Protein AF-A0A3P2A2H8-F1 (afdb_monomer_lite)

Structure (mmCIF, N/CA/C/O backbone):
data_AF-A0A3P2A2H8-F1
#
_entry.id   AF-A0A3P2A2H8-F1
#
loop_
_atom_site.group_PDB
_atom_site.id
_atom_site.type_symbol
_atom_site.label_atom_id
_atom_site.label_alt_id
_atom_site.label_comp_id
_atom_site.label_asym_id
_atom_site.label_entity_id
_atom_site.label_seq_id
_atom_site.pdbx_PDB_ins_code
_atom_site.Cartn_x
_atom_site.Cartn_y
_atom_site.Cartn_z
_atom_site.occupancy
_atom_site.B_iso_or_equiv
_atom_site.auth_seq_id
_atom_site.auth_comp_id
_atom_site.auth_asym_id
_atom_site.auth_atom_id
_atom_site.pdbx_PDB_model_num
ATOM 1 N N . MET A 1 1 ? -8.898 -11.668 -5.090 1.00 84.50 1 MET A N 1
ATOM 2 C CA . MET A 1 1 ? -8.707 -12.360 -3.791 1.00 84.50 1 MET A CA 1
ATOM 3 C C . MET A 1 1 ? -9.774 -13.429 -3.592 1.00 84.50 1 MET A C 1
ATOM 5 O O . MET A 1 1 ? -10.865 -13.258 -4.123 1.00 84.50 1 MET A O 1
ATOM 9 N N . PRO A 1 2 ? -9.506 -14.503 -2.836 1.00 87.81 2 PRO A N 1
ATOM 10 C CA . PRO A 1 2 ? -10.490 -15.528 -2.501 1.00 87.81 2 PRO A CA 1
ATOM 11 C C . PRO A 1 2 ? -11.639 -14.976 -1.636 1.00 87.81 2 PRO A C 1
ATOM 13 O O . PRO A 1 2 ? -11.406 -14.053 -0.851 1.00 87.81 2 PRO A O 1
ATOM 16 N N . PRO A 1 3 ? -12.854 -15.551 -1.704 1.00 88.62 3 PRO A N 1
ATOM 17 C CA . PRO A 1 3 ? -14.018 -15.058 -0.956 1.00 88.62 3 PRO A CA 1
ATOM 18 C C . PRO A 1 3 ? -13.819 -14.965 0.564 1.00 88.62 3 PRO A C 1
ATOM 20 O O . PRO A 1 3 ? -14.286 -14.016 1.182 1.00 88.62 3 PRO A O 1
ATOM 23 N N . HIS A 1 4 ? -13.084 -15.909 1.164 1.00 88.00 4 HIS A N 1
ATOM 24 C CA . HIS A 1 4 ? -12.826 -15.927 2.610 1.00 88.00 4 HIS A CA 1
ATOM 25 C C . HIS A 1 4 ? -11.912 -14.786 3.086 1.00 88.00 4 HIS A C 1
ATOM 27 O O . HIS A 1 4 ? -11.970 -14.406 4.252 1.00 88.00 4 HIS A O 1
ATOM 33 N N . ILE A 1 5 ? -11.064 -14.244 2.201 1.00 91.81 5 ILE A N 1
ATOM 34 C CA . ILE A 1 5 ? -10.290 -13.029 2.481 1.00 91.81 5 ILE A CA 1
ATOM 35 C C . ILE A 1 5 ? -11.191 -11.814 2.296 1.00 91.81 5 ILE A C 1
ATOM 37 O O . ILE A 1 5 ? -11.255 -10.977 3.184 1.00 91.81 5 ILE A O 1
ATOM 41 N N . GLN A 1 6 ? -11.940 -11.751 1.187 1.00 90.19 6 GLN A N 1
ATOM 42 C CA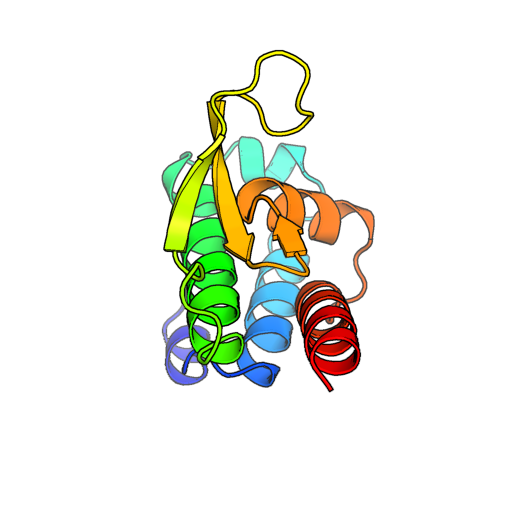 . GLN A 1 6 ? -12.830 -10.624 0.880 1.00 90.19 6 GLN A CA 1
ATOM 43 C C . GLN A 1 6 ? -13.832 -10.325 2.004 1.00 90.19 6 GLN A C 1
ATOM 45 O O . GLN A 1 6 ? -14.084 -9.161 2.294 1.00 90.19 6 GLN A O 1
ATOM 50 N N . SER A 1 7 ? -14.366 -11.351 2.674 1.00 91.38 7 SER A N 1
ATOM 51 C CA . SER A 1 7 ? -15.302 -11.174 3.794 1.00 91.38 7 SER A CA 1
ATOM 52 C C . SER A 1 7 ? -14.695 -10.498 5.031 1.00 91.38 7 SER A C 1
ATOM 54 O O . SER A 1 7 ? -15.435 -10.134 5.938 1.00 91.38 7 SER A O 1
ATOM 56 N N . GLN A 1 8 ? -13.369 -10.359 5.089 1.00 92.19 8 GLN A N 1
ATOM 57 C CA . GLN A 1 8 ? -12.633 -9.704 6.176 1.00 92.19 8 GLN A CA 1
ATOM 58 C C . GLN A 1 8 ? -12.192 -8.277 5.801 1.00 92.19 8 GLN A C 1
ATOM 60 O O . GLN A 1 8 ? -11.525 -7.611 6.588 1.00 92.19 8 GLN A O 1
ATOM 65 N N . LEU A 1 9 ? -12.523 -7.813 4.590 1.00 94.94 9 LEU A N 1
ATOM 66 C CA . LEU A 1 9 ? -12.059 -6.538 4.052 1.00 94.94 9 LEU A CA 1
ATOM 67 C C . LEU A 1 9 ? -13.115 -5.450 4.216 1.00 94.94 9 LEU A C 1
ATOM 69 O O . LEU A 1 9 ? -14.097 -5.392 3.478 1.00 94.94 9 LEU A O 1
ATOM 73 N N . ASP A 1 10 ? -12.887 -4.564 5.177 1.00 96.38 10 ASP A N 1
ATOM 74 C CA . ASP A 1 10 ? -13.789 -3.469 5.538 1.00 96.38 10 ASP A CA 1
ATOM 75 C C . ASP A 1 10 ? -13.118 -2.085 5.474 1.00 96.38 10 ASP A C 1
ATOM 77 O O . ASP A 1 10 ? -13.694 -1.088 5.915 1.00 96.38 10 ASP A O 1
ATOM 81 N N . PHE A 1 11 ? -11.914 -2.005 4.894 1.00 96.31 11 PHE A N 1
ATOM 82 C CA . PHE A 1 11 ? -11.054 -0.816 4.896 1.00 96.31 11 PHE A CA 1
ATOM 83 C C . PHE A 1 11 ? -10.675 -0.321 6.305 1.00 96.31 11 PHE A C 1
ATOM 85 O O . PHE A 1 11 ? -10.370 0.861 6.488 1.00 96.31 11 PHE A O 1
ATOM 92 N N . SER A 1 12 ? -10.696 -1.193 7.315 1.00 96.56 12 SER A N 1
ATOM 93 C CA . SER A 1 12 ? -10.088 -0.910 8.617 1.00 96.56 12 SER A CA 1
ATOM 94 C C . SER A 1 12 ? -8.565 -1.048 8.557 1.00 96.56 12 SER A C 1
ATOM 96 O O . SER A 1 12 ? -8.015 -1.711 7.676 1.00 96.56 12 SER A O 1
ATOM 98 N N . ILE A 1 13 ? -7.870 -0.479 9.544 1.00 96.75 13 ILE A N 1
ATOM 99 C CA . ILE A 1 13 ? -6.419 -0.667 9.699 1.00 96.75 13 ILE A CA 1
ATOM 100 C C . ILE A 1 13 ? -6.081 -2.157 9.863 1.00 96.75 13 ILE A C 1
ATOM 102 O O . ILE A 1 13 ? -5.117 -2.622 9.269 1.00 96.75 13 ILE A O 1
ATOM 106 N N . ALA A 1 14 ? -6.901 -2.919 10.595 1.00 96.88 14 ALA A N 1
ATOM 107 C CA . ALA A 1 14 ? -6.705 -4.358 10.775 1.00 96.88 14 ALA A CA 1
ATOM 108 C C . ALA A 1 14 ? -6.820 -5.134 9.451 1.00 96.88 14 ALA A C 1
ATOM 110 O O . ALA A 1 14 ? -6.063 -6.073 9.218 1.00 96.88 14 ALA A O 1
ATOM 111 N N . SER A 1 15 ? -7.713 -4.708 8.549 1.00 97.38 15 SER A N 1
ATOM 112 C CA . SER A 1 15 ? -7.847 -5.343 7.234 1.00 97.38 15 SER A CA 1
ATOM 113 C C . SER A 1 15 ? -6.585 -5.214 6.369 1.00 97.38 15 SER A C 1
ATOM 115 O O . SER A 1 15 ? -6.365 -6.056 5.498 1.00 97.38 15 SER A O 1
ATOM 117 N N . LEU A 1 16 ? -5.728 -4.210 6.614 1.00 98.25 16 LEU A N 1
ATOM 118 C CA . LEU A 1 16 ? -4.441 -4.089 5.922 1.00 98.25 16 LEU A CA 1
ATOM 119 C C . LEU A 1 16 ? -3.531 -5.279 6.231 1.00 98.25 16 LEU A C 1
ATOM 121 O O . LEU A 1 16 ? -2.947 -5.835 5.305 1.00 98.25 16 LEU A O 1
ATOM 125 N N . ASP A 1 17 ? -3.459 -5.701 7.494 1.00 98.12 17 ASP A N 1
ATOM 126 C CA . ASP A 1 17 ? -2.610 -6.821 7.911 1.00 98.12 17 ASP A CA 1
ATOM 127 C C . ASP A 1 17 ? -3.100 -8.132 7.284 1.00 98.12 17 ASP A C 1
ATOM 129 O O . ASP A 1 17 ? -2.300 -8.918 6.776 1.00 98.12 17 ASP A O 1
ATOM 133 N N . THR A 1 18 ? -4.421 -8.345 7.223 1.00 97.50 18 THR A N 1
ATOM 134 C CA . THR A 1 18 ? -5.021 -9.502 6.536 1.00 97.50 18 THR A CA 1
ATOM 135 C C . THR A 1 18 ? -4.633 -9.543 5.057 1.00 97.50 18 THR A C 1
ATOM 137 O O . THR A 1 18 ? -4.254 -10.596 4.538 1.00 97.50 18 THR A O 1
ATOM 140 N N . VAL A 1 19 ? -4.710 -8.401 4.365 1.00 97.81 19 VAL A N 1
ATOM 141 C CA . VAL A 1 19 ? -4.351 -8.319 2.943 1.00 97.81 19 VAL A CA 1
ATOM 142 C C . VAL A 1 19 ? -2.850 -8.491 2.736 1.00 97.81 19 VAL A C 1
ATOM 144 O O . VAL A 1 19 ? -2.453 -9.172 1.789 1.00 97.81 19 VAL A O 1
ATOM 147 N N . GLU A 1 20 ? -2.018 -7.921 3.608 1.00 98.38 20 GLU A N 1
ATOM 148 C CA . GLU A 1 20 ? -0.563 -8.031 3.512 1.00 98.38 20 GLU A CA 1
ATOM 149 C C . GLU A 1 20 ? -0.126 -9.477 3.719 1.00 98.38 20 GLU A C 1
ATOM 151 O O . GLU A 1 20 ? 0.597 -10.029 2.896 1.00 98.38 20 GLU A O 1
ATOM 156 N N . GLN A 1 21 ? -0.623 -10.139 4.763 1.00 97.88 21 GLN A N 1
ATOM 157 C CA . GLN A 1 21 ? -0.328 -11.549 5.011 1.00 97.88 21 GLN A CA 1
ATOM 158 C C . GLN A 1 21 ? -0.776 -12.431 3.844 1.00 97.88 21 GLN A C 1
ATOM 160 O O . GLN A 1 21 ? -0.032 -13.323 3.426 1.00 97.88 21 GLN A O 1
ATOM 165 N N . TYR A 1 22 ? -1.951 -12.154 3.267 1.00 97.62 22 TYR A N 1
ATOM 166 C CA . TYR A 1 22 ? -2.394 -12.855 2.067 1.00 97.62 22 TYR A CA 1
ATOM 167 C C . TYR A 1 22 ? -1.428 -12.617 0.896 1.00 97.62 22 TYR A C 1
ATOM 169 O O . TYR A 1 22 ? -0.955 -13.588 0.310 1.00 97.62 22 TYR A O 1
ATOM 177 N N . LEU A 1 23 ? -1.063 -11.366 0.596 1.00 97.88 23 LEU A N 1
ATOM 178 C CA . LEU A 1 23 ? -0.075 -11.022 -0.436 1.00 97.88 23 LEU A CA 1
ATOM 179 C C . LEU A 1 23 ? 1.251 -11.783 -0.238 1.00 97.88 23 LEU A C 1
ATOM 181 O O . LEU A 1 23 ? 1.724 -12.445 -1.161 1.00 97.88 23 LEU A O 1
ATOM 185 N N . LEU A 1 24 ? 1.813 -11.741 0.974 1.00 98.38 24 LEU A N 1
ATOM 186 C CA . LEU A 1 24 ? 3.090 -12.377 1.321 1.00 98.38 24 LEU A CA 1
ATOM 187 C C . LEU A 1 24 ? 3.048 -13.910 1.248 1.00 98.38 24 LEU A C 1
ATOM 189 O O . LEU A 1 24 ? 4.095 -14.539 1.064 1.00 98.38 24 LEU A O 1
ATOM 193 N N . SER A 1 25 ? 1.860 -14.506 1.408 1.00 97.31 25 SER A N 1
ATOM 194 C CA . SER A 1 25 ? 1.644 -15.948 1.243 1.00 97.31 25 SER A CA 1
ATOM 195 C C . SER A 1 25 ? 1.608 -16.381 -0.224 1.00 97.31 25 SER A C 1
ATOM 197 O O . SER A 1 25 ? 1.938 -17.526 -0.521 1.00 97.31 25 SER A O 1
ATOM 199 N N . GLN A 1 26 ? 1.200 -15.484 -1.129 1.00 97.38 26 GLN A N 1
ATOM 200 C CA . GLN A 1 26 ? 1.080 -15.777 -2.559 1.00 97.38 26 GLN A CA 1
ATOM 201 C C . GLN A 1 26 ? 2.379 -15.484 -3.313 1.00 97.38 26 GLN A C 1
ATOM 203 O O . GLN A 1 26 ? 2.740 -16.229 -4.221 1.00 97.38 26 GLN A O 1
ATOM 208 N N . TYR A 1 27 ? 3.104 -14.433 -2.920 1.00 97.88 27 TYR A N 1
ATOM 209 C CA . TYR A 1 27 ? 4.279 -13.962 -3.651 1.00 97.88 27 TYR A CA 1
ATOM 210 C C . TYR A 1 27 ? 5.512 -13.889 -2.742 1.00 97.88 27 TYR A C 1
ATOM 212 O O . TYR A 1 27 ? 5.523 -13.232 -1.696 1.00 97.88 27 TYR A O 1
ATOM 220 N N . GLN A 1 28 ? 6.585 -14.573 -3.148 1.00 96.12 28 GLN A N 1
ATOM 221 C CA . GLN A 1 28 ? 7.859 -14.528 -2.424 1.00 96.12 28 GLN A CA 1
ATOM 222 C C . GLN A 1 28 ? 8.710 -13.310 -2.780 1.00 96.12 28 GLN A C 1
ATOM 224 O O . GLN A 1 28 ? 9.453 -12.828 -1.930 1.00 96.12 28 GLN A O 1
ATOM 229 N N . THR A 1 29 ? 8.596 -12.814 -4.011 1.00 96.25 29 THR A N 1
ATOM 230 C CA . THR A 1 29 ? 9.400 -11.710 -4.541 1.00 96.25 29 THR A CA 1
ATOM 231 C C . THR A 1 29 ? 8.519 -10.694 -5.260 1.00 96.25 29 THR A C 1
ATOM 233 O O . THR A 1 29 ? 7.384 -10.993 -5.635 1.00 96.25 29 THR A O 1
ATOM 236 N N . ILE A 1 30 ? 9.058 -9.492 -5.477 1.00 97.12 30 ILE A N 1
ATOM 237 C CA . ILE A 1 30 ? 8.409 -8.458 -6.295 1.00 97.12 30 ILE A CA 1
ATOM 238 C C . ILE A 1 30 ? 8.216 -8.969 -7.732 1.00 97.12 30 ILE A C 1
ATOM 240 O O . ILE A 1 30 ? 7.125 -8.841 -8.278 1.00 97.12 30 ILE A O 1
ATOM 244 N N . ASP A 1 31 ? 9.218 -9.637 -8.309 1.00 97.62 31 ASP A N 1
ATOM 245 C CA . ASP A 1 31 ? 9.128 -10.194 -9.667 1.00 97.62 31 ASP A CA 1
ATOM 246 C C . ASP A 1 31 ? 7.960 -11.178 -9.830 1.00 97.62 31 ASP A C 1
ATOM 248 O O . ASP A 1 31 ? 7.331 -11.218 -10.885 1.00 97.62 31 ASP A O 1
ATOM 252 N N . ALA A 1 32 ? 7.626 -11.941 -8.781 1.00 97.56 32 ALA A N 1
ATOM 253 C CA . ALA A 1 32 ? 6.530 -12.905 -8.828 1.00 97.56 32 ALA A CA 1
ATOM 254 C C . ALA A 1 32 ? 5.164 -12.232 -9.032 1.00 97.56 32 ALA A C 1
ATOM 256 O O . ALA A 1 32 ? 4.376 -12.714 -9.838 1.00 97.56 32 ALA A O 1
ATOM 257 N N . ILE A 1 33 ? 4.884 -11.114 -8.348 1.00 97.44 33 ILE A N 1
ATOM 258 C CA . ILE A 1 33 ? 3.633 -10.369 -8.572 1.00 97.44 33 ILE A CA 1
ATOM 259 C C . ILE A 1 33 ? 3.684 -9.533 -9.857 1.00 97.44 33 ILE A C 1
ATOM 261 O O . ILE A 1 33 ? 2.655 -9.322 -10.486 1.00 97.44 33 ILE A O 1
ATOM 265 N N . MET A 1 34 ? 4.866 -9.081 -10.282 1.00 96.12 34 MET A N 1
ATOM 266 C CA . MET A 1 34 ? 5.025 -8.330 -11.535 1.00 96.12 34 MET A CA 1
ATOM 267 C C . MET A 1 34 ? 4.825 -9.204 -12.784 1.00 96.12 34 MET A C 1
ATOM 269 O O . MET A 1 34 ? 4.563 -8.673 -13.860 1.00 96.12 34 MET A O 1
ATOM 273 N N . ALA A 1 35 ? 4.944 -10.529 -12.653 1.00 97.75 35 ALA A N 1
ATOM 274 C CA . ALA A 1 35 ? 4.639 -11.487 -13.715 1.00 97.75 35 ALA A CA 1
ATOM 275 C C . ALA A 1 35 ? 3.129 -11.756 -13.884 1.00 97.75 35 ALA A C 1
ATOM 277 O O . ALA A 1 35 ? 2.718 -12.306 -14.908 1.00 97.75 35 ALA A O 1
ATOM 278 N N . GLU A 1 36 ? 2.306 -11.380 -12.902 1.00 97.31 36 GLU A N 1
ATOM 279 C CA . GLU A 1 36 ? 0.847 -11.447 -12.995 1.00 97.31 36 GLU A CA 1
ATOM 280 C C . GLU A 1 36 ? 0.298 -10.327 -13.895 1.00 97.31 36 GLU A C 1
ATOM 282 O O . GLU A 1 36 ? 0.960 -9.309 -14.122 1.00 97.31 36 GLU A O 1
ATOM 287 N N . PRO A 1 37 ? -0.946 -10.449 -14.391 1.00 97.88 37 PRO A N 1
ATOM 288 C CA . PRO A 1 37 ? -1.624 -9.328 -15.027 1.00 97.88 37 PRO A CA 1
ATOM 289 C C . PRO A 1 37 ? -1.624 -8.084 -14.124 1.00 97.88 37 PRO A C 1
ATOM 291 O O . PRO A 1 37 ? -1.973 -8.173 -12.946 1.00 97.88 37 PRO A O 1
ATOM 294 N N . SER A 1 38 ? -1.296 -6.912 -14.683 1.00 95.56 38 SER A N 1
ATOM 295 C CA . SER A 1 38 ? -1.068 -5.672 -13.913 1.00 95.56 38 SER A CA 1
ATOM 296 C C . SER A 1 38 ? -2.208 -5.316 -12.952 1.00 95.56 38 SER A C 1
ATOM 298 O O . SER A 1 38 ? -1.962 -4.890 -11.825 1.00 95.56 38 SER A O 1
ATOM 300 N N . PHE A 1 39 ? -3.455 -5.596 -13.350 1.00 95.69 39 PHE A N 1
ATOM 301 C CA . PHE A 1 39 ? -4.643 -5.325 -12.541 1.00 95.69 39 PHE A CA 1
ATOM 302 C C . PHE A 1 39 ? -4.643 -6.045 -11.181 1.00 95.69 39 PHE A C 1
ATOM 304 O O . PHE A 1 39 ? -5.373 -5.641 -10.274 1.00 95.69 39 PHE A O 1
ATOM 311 N N . ILE A 1 40 ? -3.865 -7.122 -11.024 1.00 96.75 40 ILE A N 1
ATOM 312 C CA . ILE A 1 40 ? -3.707 -7.818 -9.745 1.00 96.75 40 ILE A CA 1
ATOM 313 C C . ILE A 1 40 ? -2.977 -6.911 -8.760 1.00 96.75 40 ILE A C 1
ATOM 315 O O . ILE A 1 40 ? -3.510 -6.637 -7.683 1.00 96.75 40 ILE A O 1
ATOM 319 N N . LEU A 1 41 ? -1.797 -6.412 -9.139 1.00 97.06 41 LEU A N 1
ATOM 320 C CA . LEU A 1 41 ? -1.013 -5.488 -8.323 1.00 97.06 41 LEU A CA 1
ATOM 321 C C . LEU A 1 41 ? -1.768 -4.171 -8.099 1.00 97.06 41 LEU A C 1
ATOM 323 O O . LEU A 1 41 ? -1.839 -3.695 -6.963 1.00 97.06 41 L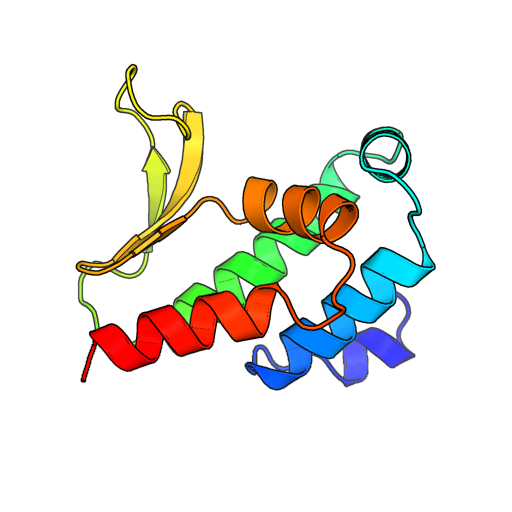EU A O 1
ATOM 327 N N . ASP A 1 42 ? -2.415 -3.649 -9.144 1.00 96.69 42 ASP A N 1
ATOM 328 C CA . ASP A 1 42 ? -3.251 -2.449 -9.044 1.00 96.69 42 ASP A CA 1
ATOM 329 C C . ASP A 1 42 ? -4.393 -2.648 -8.040 1.00 96.69 42 ASP A C 1
ATOM 331 O O . ASP A 1 42 ? -4.686 -1.758 -7.247 1.00 96.69 42 ASP A O 1
ATOM 335 N N . GLY A 1 43 ? -5.007 -3.835 -8.002 1.00 96.75 43 GLY A N 1
ATOM 336 C CA . GLY A 1 43 ? -6.058 -4.164 -7.041 1.00 96.75 43 GLY A CA 1
ATOM 337 C C . GLY A 1 43 ? -5.590 -4.076 -5.585 1.00 96.75 43 GLY A C 1
ATOM 338 O O . GLY A 1 43 ? -6.308 -3.534 -4.740 1.00 96.75 43 GLY A O 1
ATOM 339 N N . TYR A 1 44 ? -4.374 -4.549 -5.287 1.00 97.88 44 TYR A N 1
ATOM 340 C CA . TYR A 1 44 ? -3.767 -4.360 -3.964 1.00 97.88 44 TYR A CA 1
ATOM 341 C C . TYR A 1 44 ? -3.497 -2.879 -3.683 1.00 97.88 44 TYR A C 1
ATOM 343 O O . TYR A 1 44 ? -3.865 -2.386 -2.615 1.00 97.88 44 TYR A O 1
ATOM 351 N N . ALA A 1 45 ? -2.901 -2.163 -4.640 1.00 97.88 45 ALA A N 1
ATOM 352 C CA . ALA A 1 45 ? -2.567 -0.749 -4.489 1.00 97.88 45 ALA A CA 1
ATOM 353 C C . ALA A 1 45 ? -3.819 0.109 -4.240 1.00 97.88 45 ALA A C 1
ATOM 355 O O . ALA A 1 45 ? -3.829 0.938 -3.330 1.00 97.88 45 ALA A O 1
ATOM 356 N N . VAL A 1 46 ? -4.904 -0.136 -4.980 1.00 97.38 46 VAL A N 1
ATOM 357 C CA . VAL A 1 46 ? -6.194 0.544 -4.803 1.00 97.38 46 VAL A CA 1
ATOM 358 C C . VAL A 1 46 ? -6.772 0.264 -3.420 1.00 97.38 46 VAL A C 1
ATOM 360 O O . VAL A 1 46 ? -7.201 1.201 -2.749 1.00 97.38 46 VAL A O 1
ATOM 363 N N . TYR A 1 47 ? -6.762 -0.991 -2.957 1.00 97.75 47 TYR A N 1
ATOM 364 C CA . TYR A 1 47 ? -7.293 -1.327 -1.633 1.00 97.75 47 TYR A CA 1
ATOM 365 C C . TYR A 1 47 ? -6.504 -0.648 -0.503 1.00 97.75 47 TYR A C 1
ATOM 367 O O . TYR A 1 47 ? -7.098 -0.046 0.399 1.00 97.75 47 TYR A O 1
ATOM 375 N N . VAL A 1 48 ? -5.168 -0.700 -0.568 1.00 98.06 48 VAL A N 1
ATOM 376 C CA . VAL A 1 48 ? -4.283 -0.042 0.406 1.00 98.06 48 VAL A CA 1
ATOM 377 C C . VAL A 1 48 ? -4.502 1.471 0.379 1.00 98.06 48 VAL A C 1
ATOM 379 O O . VAL A 1 48 ? -4.747 2.075 1.423 1.00 98.06 48 VAL A O 1
ATOM 382 N N . GLY A 1 49 ? -4.500 2.078 -0.809 1.00 96.81 49 GLY A N 1
ATOM 383 C CA . GLY A 1 49 ? -4.702 3.515 -0.975 1.00 96.81 49 GLY A CA 1
ATOM 384 C C . GLY A 1 49 ? -6.069 3.990 -0.484 1.00 96.81 49 GLY A C 1
ATOM 385 O O . GLY A 1 49 ? -6.141 4.958 0.271 1.00 96.81 49 GLY A O 1
ATOM 386 N N . GLU A 1 50 ? -7.153 3.279 -0.812 1.00 96.00 50 GLU A N 1
ATOM 387 C CA . GLU A 1 50 ? -8.492 3.606 -0.304 1.00 96.00 50 GLU A CA 1
ATOM 388 C C . GLU A 1 50 ? -8.597 3.444 1.212 1.00 96.00 50 GLU A C 1
ATOM 390 O O . GLU A 1 50 ? -9.278 4.238 1.863 1.00 96.00 50 GLU A O 1
ATOM 395 N N . THR A 1 51 ? -7.916 2.456 1.794 1.00 96.81 51 THR A N 1
ATOM 396 C CA . THR A 1 51 ? -7.874 2.287 3.252 1.00 96.81 51 THR A CA 1
ATOM 397 C C . THR A 1 51 ? -7.163 3.466 3.916 1.00 96.81 51 THR A C 1
ATOM 399 O O . THR A 1 51 ? -7.710 4.069 4.840 1.00 96.81 51 THR A O 1
ATOM 402 N N . PHE A 1 52 ? -6.002 3.876 3.393 1.00 95.50 52 PHE A N 1
ATOM 403 C CA . PHE A 1 52 ? -5.281 5.063 3.864 1.00 95.50 52 PHE A CA 1
ATOM 404 C C . PHE A 1 52 ? -6.142 6.321 3.731 1.00 95.50 52 PHE A C 1
ATOM 406 O O . PHE A 1 52 ? -6.352 7.039 4.709 1.00 95.50 52 PHE A O 1
ATOM 413 N N . ARG A 1 53 ? -6.726 6.549 2.551 1.00 93.88 53 ARG A N 1
ATOM 414 C CA . ARG A 1 53 ? -7.622 7.681 2.297 1.00 93.88 53 ARG A CA 1
ATOM 415 C C . ARG A 1 53 ? -8.815 7.677 3.253 1.00 93.88 53 ARG A C 1
ATOM 417 O O . ARG A 1 53 ? -9.223 8.725 3.744 1.00 93.88 53 ARG A O 1
ATOM 424 N N . LYS A 1 54 ? -9.397 6.515 3.562 1.00 92.88 54 LYS A N 1
ATOM 425 C CA . LYS A 1 54 ? -10.533 6.435 4.490 1.00 92.88 54 LYS A CA 1
ATOM 426 C C . LYS A 1 54 ? -1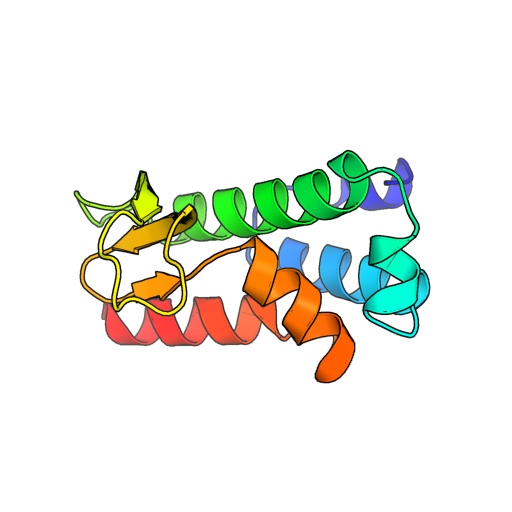0.138 6.642 5.953 1.00 92.88 54 LYS A C 1
ATOM 428 O O . LYS A 1 54 ? -10.951 7.184 6.699 1.00 92.88 54 LYS A O 1
ATOM 433 N N . ALA A 1 55 ? -8.947 6.217 6.355 1.00 92.62 55 ALA A N 1
ATOM 434 C CA . ALA A 1 55 ? -8.459 6.362 7.723 1.00 92.62 55 ALA A CA 1
ATOM 435 C C . ALA A 1 55 ? -7.986 7.791 8.024 1.00 92.62 55 ALA A C 1
ATOM 437 O O . ALA A 1 55 ? -8.252 8.312 9.100 1.00 92.62 55 ALA A O 1
ATOM 438 N N . LEU A 1 56 ? -7.368 8.465 7.050 1.00 89.56 56 LEU A N 1
ATOM 439 C CA . LEU A 1 56 ? -6.868 9.841 7.176 1.00 89.56 56 LEU A CA 1
ATOM 440 C C . LEU A 1 56 ? -7.966 10.906 6.947 1.00 89.56 56 LEU A C 1
ATOM 442 O O . LEU A 1 56 ? -7.682 12.059 6.601 1.00 89.56 56 LEU A O 1
ATOM 446 N N . LYS A 1 57 ? -9.248 10.526 7.053 1.00 75.12 57 LYS A N 1
ATOM 447 C CA . LYS A 1 57 ? -10.389 11.441 6.887 1.00 75.12 57 LYS A CA 1
ATOM 448 C C . LYS A 1 57 ? -10.325 12.540 7.952 1.00 75.12 57 LYS A C 1
ATOM 450 O O . LYS A 1 57 ? -10.214 12.248 9.134 1.00 75.12 57 LYS A O 1
ATOM 455 N N . GLY A 1 58 ? -10.422 13.797 7.521 1.00 66.19 58 GLY A N 1
ATOM 456 C CA . GLY A 1 58 ? -10.261 14.980 8.379 1.00 66.19 58 GLY A CA 1
ATOM 457 C C . GLY A 1 58 ? -9.249 15.983 7.827 1.00 66.19 58 GLY A C 1
ATOM 458 O O . GLY A 1 58 ? -9.300 17.159 8.172 1.00 66.19 58 GLY A O 1
ATOM 459 N N . ASN A 1 59 ? -8.388 15.547 6.902 1.00 66.19 59 ASN A N 1
ATOM 460 C CA . ASN A 1 59 ? -7.523 16.440 6.147 1.00 66.19 59 ASN A CA 1
ATOM 461 C C . ASN A 1 59 ? -8.216 16.892 4.842 1.00 66.19 59 ASN A C 1
ATOM 463 O O . ASN A 1 59 ? -8.593 16.028 4.046 1.00 66.19 59 ASN A O 1
ATOM 467 N N . PRO A 1 60 ? -8.376 18.206 4.588 1.00 66.50 60 PRO A N 1
ATOM 468 C CA . PRO A 1 60 ? -9.042 18.715 3.384 1.00 66.50 60 PRO A CA 1
ATOM 469 C C . PRO A 1 60 ? -8.328 18.344 2.075 1.00 66.50 60 PRO A C 1
ATOM 471 O O . PRO A 1 60 ? -8.950 18.400 1.021 1.00 66.50 60 PRO A O 1
ATOM 474 N N . LEU A 1 61 ? -7.055 17.938 2.136 1.00 70.31 61 LEU A N 1
ATOM 475 C CA . LEU A 1 61 ? -6.267 17.513 0.978 1.00 70.31 61 LEU A CA 1
ATOM 476 C C . LEU A 1 61 ? -6.295 16.002 0.733 1.00 70.31 61 LEU A C 1
ATOM 478 O O . LEU A 1 61 ? -5.662 15.559 -0.211 1.00 70.31 61 LEU A O 1
ATOM 482 N N . ASN A 1 62 ? -6.991 15.209 1.556 1.00 80.81 62 ASN A N 1
ATOM 483 C CA . ASN A 1 62 ? -6.960 13.747 1.482 1.00 80.81 62 ASN A CA 1
ATOM 484 C C . ASN A 1 62 ? -7.684 13.192 0.242 1.00 80.81 62 ASN A C 1
ATOM 486 O O . ASN A 1 62 ? -8.853 12.786 0.291 1.00 80.81 62 ASN A O 1
ATOM 490 N N . GLN A 1 63 ? -6.954 13.172 -0.868 1.00 86.44 63 GLN A N 1
ATOM 491 C CA . GLN A 1 63 ? -7.417 12.758 -2.182 1.00 86.44 63 GLN A CA 1
ATOM 492 C C . GLN A 1 63 ? -6.362 11.912 -2.897 1.00 86.44 63 GLN A C 1
ATOM 494 O O . GLN A 1 63 ? -5.176 11.937 -2.562 1.00 86.44 63 GLN A O 1
ATOM 499 N N . TRP A 1 64 ? -6.828 11.165 -3.895 1.00 93.62 64 TRP A N 1
ATOM 500 C CA . TRP A 1 64 ? -5.945 10.606 -4.905 1.00 93.62 64 TRP A CA 1
ATOM 501 C C . TRP A 1 64 ? -5.459 11.726 -5.814 1.00 93.62 64 TRP A C 1
ATOM 503 O O . TRP A 1 64 ? -6.260 12.518 -6.311 1.00 93.62 64 TRP A O 1
ATOM 513 N N . GLU A 1 65 ? -4.158 11.762 -6.046 1.00 94.44 65 GLU A N 1
ATOM 514 C CA . GLU A 1 65 ? -3.512 12.710 -6.943 1.00 94.44 65 GLU A CA 1
ATOM 515 C C . GLU A 1 65 ? -2.518 11.956 -7.826 1.00 94.44 65 GLU A C 1
ATOM 517 O O . GLU A 1 65 ? -1.916 10.975 -7.390 1.00 94.44 65 GLU A O 1
ATOM 522 N N . LEU A 1 66 ? -2.347 12.397 -9.071 1.00 95.88 66 LEU A N 1
ATOM 523 C CA . LEU A 1 66 ? -1.225 11.970 -9.900 1.00 95.88 66 LEU A CA 1
ATOM 524 C C . LEU A 1 66 ? -0.051 12.910 -9.614 1.00 95.88 66 LEU A C 1
ATOM 526 O O . LEU A 1 66 ? -0.189 14.121 -9.774 1.00 95.88 66 LEU A O 1
ATOM 530 N N . MET A 1 67 ? 1.088 12.379 -9.173 1.00 95.69 67 MET A N 1
ATOM 531 C CA . MET A 1 67 ? 2.259 13.203 -8.871 1.00 95.69 67 MET A CA 1
ATOM 532 C C . MET A 1 67 ? 2.934 13.668 -10.168 1.00 95.69 67 MET A C 1
ATOM 534 O O . MET A 1 67 ? 3.537 12.872 -10.880 1.00 95.69 67 MET A O 1
ATOM 538 N N . LEU A 1 68 ? 2.866 14.969 -10.454 1.00 95.88 68 LEU A N 1
ATOM 539 C CA . LEU A 1 68 ? 3.382 15.562 -11.699 1.00 95.88 68 LEU A CA 1
ATOM 540 C C . LEU A 1 68 ? 4.678 16.368 -11.521 1.00 95.88 68 LEU A C 1
ATOM 542 O O . LEU A 1 68 ? 5.117 17.050 -12.442 1.00 95.88 68 LEU A O 1
ATOM 546 N N . VAL A 1 69 ? 5.296 16.318 -10.340 1.00 94.88 69 VAL A N 1
ATOM 547 C CA . VAL A 1 69 ? 6.590 16.967 -10.088 1.00 94.88 69 VAL A CA 1
ATOM 548 C C . VAL A 1 69 ? 7.709 16.039 -10.567 1.00 94.88 69 VAL A C 1
ATOM 550 O O . VAL A 1 69 ? 7.912 14.995 -9.958 1.00 94.88 69 VAL A O 1
ATOM 553 N N . GLU A 1 70 ? 8.423 16.418 -11.633 1.00 94.12 70 GLU A N 1
ATOM 554 C CA . GLU A 1 70 ? 9.430 15.579 -12.321 1.00 94.12 70 GLU A CA 1
ATOM 555 C C . GLU A 1 70 ? 10.532 15.037 -11.396 1.00 94.12 70 GLU A C 1
ATOM 557 O O . GLU A 1 70 ? 10.896 13.868 -11.489 1.00 94.12 70 GLU A O 1
ATOM 562 N N . ASP A 1 71 ? 11.012 15.848 -10.449 1.00 94.69 71 ASP A N 1
ATOM 563 C CA . ASP A 1 71 ? 12.055 15.443 -9.494 1.00 94.69 71 ASP A CA 1
ATOM 564 C C . ASP A 1 71 ? 11.519 14.590 -8.324 1.00 94.69 71 ASP A C 1
ATOM 566 O O . ASP A 1 71 ? 12.272 14.183 -7.432 1.00 94.69 71 ASP A O 1
ATOM 570 N N . ASN A 1 72 ? 10.207 14.338 -8.264 1.00 95.00 72 ASN A N 1
ATOM 571 C CA . ASN A 1 72 ? 9.613 13.539 -7.201 1.00 95.00 72 ASN A CA 1
ATOM 572 C C . ASN A 1 72 ? 9.804 12.041 -7.472 1.00 95.00 72 ASN A C 1
ATOM 574 O O . ASN A 1 72 ? 9.569 11.550 -8.570 1.00 95.00 72 ASN A O 1
ATOM 578 N N . VAL A 1 73 ? 10.131 11.279 -6.427 1.00 94.56 73 VAL A N 1
ATOM 579 C CA . VAL A 1 73 ? 10.295 9.815 -6.506 1.00 94.56 73 VAL A CA 1
ATOM 580 C C . VAL A 1 73 ? 9.032 9.067 -6.949 1.00 94.56 73 VAL A C 1
ATOM 582 O O . VAL A 1 73 ? 9.113 7.903 -7.331 1.00 94.56 73 VAL A O 1
ATOM 585 N N . PHE A 1 74 ? 7.866 9.709 -6.867 1.00 95.62 74 PHE A N 1
ATOM 586 C CA . PHE A 1 74 ? 6.587 9.175 -7.318 1.00 95.62 74 PHE A CA 1
ATOM 587 C C . PHE A 1 74 ? 6.098 9.817 -8.620 1.00 95.62 74 PHE A C 1
ATOM 589 O O . PHE A 1 74 ? 4.910 9.711 -8.899 1.00 95.62 74 PHE A O 1
ATOM 596 N N . PHE A 1 75 ? 6.955 10.497 -9.389 1.00 96.81 75 PHE A N 1
ATOM 597 C CA . PHE A 1 75 ? 6.559 11.103 -10.662 1.00 96.81 75 PHE A CA 1
ATOM 598 C C . PHE A 1 75 ? 5.799 10.109 -11.556 1.00 96.81 75 PHE A C 1
ATOM 600 O O . PHE A 1 75 ? 6.220 8.964 -11.720 1.00 96.81 75 PHE A O 1
ATOM 607 N N . ASP A 1 76 ? 4.665 10.563 -12.092 1.00 96.38 76 ASP A N 1
ATOM 608 C CA . ASP A 1 76 ? 3.720 9.801 -12.918 1.00 96.38 76 ASP A CA 1
ATOM 609 C C . ASP A 1 76 ? 3.026 8.623 -12.201 1.00 96.38 76 ASP A C 1
ATOM 611 O O . ASP A 1 76 ? 2.436 7.744 -12.829 1.00 96.38 76 ASP A O 1
ATOM 615 N N . LEU A 1 77 ? 3.049 8.604 -10.861 1.00 96.50 77 LEU A N 1
ATOM 616 C CA . LEU A 1 77 ? 2.356 7.599 -10.053 1.00 96.50 77 LEU A CA 1
ATOM 617 C C . LEU A 1 77 ? 1.190 8.191 -9.243 1.00 96.50 77 LEU A C 1
ATOM 619 O O . LEU A 1 77 ? 1.278 9.321 -8.744 1.00 96.50 77 LEU A O 1
ATOM 623 N N . PRO A 1 78 ? 0.104 7.417 -9.040 1.00 96.38 78 PRO A N 1
ATOM 624 C CA . PRO A 1 78 ? -0.963 7.785 -8.120 1.00 96.38 78 PRO A CA 1
ATOM 625 C C . PRO A 1 78 ? -0.472 7.793 -6.670 1.00 96.38 78 PRO A C 1
ATOM 627 O O . PRO A 1 78 ? 0.093 6.810 -6.181 1.00 96.38 78 PRO A O 1
ATOM 630 N N . VAL A 1 79 ? -0.751 8.874 -5.950 1.00 96.88 79 VAL A N 1
ATOM 631 C CA . VAL A 1 79 ? -0.412 9.041 -4.536 1.00 96.88 79 VAL A CA 1
ATOM 632 C C . VAL A 1 79 ? -1.645 9.373 -3.704 1.00 96.88 79 VAL A C 1
ATOM 634 O O . VAL A 1 79 ? -2.602 9.981 -4.184 1.00 96.88 79 VAL A O 1
ATOM 637 N N . ILE A 1 80 ? -1.595 9.001 -2.425 1.00 95.00 80 ILE A N 1
ATOM 638 C CA . ILE A 1 80 ? -2.432 9.604 -1.390 1.00 95.00 80 ILE A CA 1
ATOM 639 C C . ILE A 1 80 ? -1.655 10.783 -0.821 1.00 95.00 80 ILE A C 1
ATOM 641 O O . ILE A 1 80 ? -0.586 10.599 -0.229 1.00 95.00 80 ILE A O 1
ATOM 645 N N . HIS A 1 81 ? -2.197 11.982 -1.005 1.00 90.44 81 HIS A N 1
ATOM 646 C CA . HIS A 1 81 ? -1.601 13.220 -0.526 1.00 90.44 81 HIS A CA 1
ATOM 647 C C . HIS A 1 81 ? -2.439 13.774 0.629 1.00 90.44 81 HIS A C 1
ATOM 649 O O . HIS A 1 81 ? -3.657 13.864 0.561 1.00 90.44 81 HIS A O 1
ATOM 655 N N . THR A 1 82 ? -1.784 14.120 1.728 1.00 86.94 82 THR A N 1
ATOM 656 C CA . THR A 1 82 ? -2.334 14.872 2.857 1.00 86.94 82 THR A CA 1
ATOM 657 C C . THR A 1 82 ? -1.262 15.844 3.355 1.00 86.94 82 THR A C 1
ATOM 659 O O . THR A 1 82 ? -0.088 15.696 3.025 1.00 86.94 82 THR A O 1
ATOM 662 N N . THR A 1 83 ? -1.614 16.778 4.239 1.00 84.00 83 THR A N 1
ATOM 663 C CA . THR A 1 83 ? -0.645 17.718 4.844 1.00 84.00 83 THR A CA 1
ATOM 664 C C . THR A 1 83 ? 0.579 17.041 5.474 1.00 84.00 83 THR A C 1
ATOM 666 O O . THR A 1 83 ? 1.662 17.613 5.463 1.00 84.00 83 THR A O 1
ATOM 669 N N . TYR A 1 84 ? 0.426 15.835 6.029 1.00 84.19 84 TYR A N 1
ATOM 670 C CA . TYR A 1 84 ? 1.478 15.158 6.802 1.00 84.19 84 TYR A CA 1
ATOM 671 C C . TYR A 1 84 ? 2.017 13.893 6.131 1.00 84.19 84 TYR A C 1
ATOM 673 O O . TYR A 1 84 ? 2.833 13.177 6.718 1.00 84.19 84 TYR A O 1
ATOM 681 N N . TYR A 1 85 ? 1.536 13.580 4.928 1.00 89.62 85 TYR A N 1
ATOM 682 C CA . TYR A 1 85 ? 1.858 12.333 4.253 1.00 89.62 85 TYR A CA 1
ATOM 683 C C . TYR A 1 85 ? 1.659 12.441 2.749 1.00 89.62 85 TYR A C 1
ATOM 685 O O . TYR A 1 85 ? 0.587 12.830 2.293 1.00 89.62 85 TYR A O 1
ATOM 693 N N . ILE A 1 86 ? 2.673 12.015 2.004 1.00 92.38 86 ILE A N 1
ATOM 694 C CA . ILE A 1 86 ? 2.585 11.685 0.586 1.00 92.38 86 ILE A CA 1
ATOM 695 C C . ILE A 1 86 ? 3.086 10.254 0.463 1.00 92.38 86 ILE A C 1
ATOM 697 O O . ILE A 1 86 ? 4.205 9.954 0.890 1.00 92.38 86 ILE A O 1
ATOM 701 N N . GLY A 1 87 ? 2.280 9.373 -0.113 1.00 94.12 87 GLY A N 1
ATOM 702 C CA . GLY A 1 87 ? 2.721 8.013 -0.387 1.00 94.12 87 GLY A CA 1
ATOM 703 C C . GLY A 1 87 ? 2.015 7.402 -1.577 1.00 94.12 87 GLY A C 1
ATOM 704 O O . GLY A 1 87 ? 0.818 7.599 -1.770 1.00 94.12 87 GLY A O 1
ATOM 705 N N . CYS A 1 88 ? 2.781 6.654 -2.365 1.00 97.50 88 CYS A N 1
ATOM 706 C CA . CYS A 1 88 ? 2.288 5.895 -3.502 1.00 97.50 88 CYS A CA 1
ATOM 707 C C . CYS A 1 88 ? 1.857 4.490 -3.043 1.00 97.50 88 CYS A C 1
ATOM 709 O O . CYS A 1 88 ? 2.698 3.710 -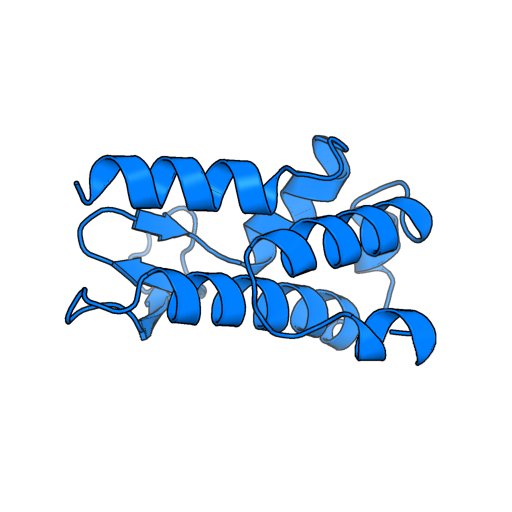2.591 1.00 97.50 88 CYS A O 1
ATOM 711 N N . PRO A 1 89 ? 0.569 4.119 -3.150 1.00 97.81 89 PRO A N 1
ATOM 712 C CA . PRO A 1 89 ? 0.113 2.800 -2.717 1.00 97.81 89 PRO A CA 1
ATOM 713 C C . PRO A 1 89 ? 0.749 1.641 -3.489 1.00 97.81 89 PRO A C 1
ATOM 715 O O . PRO A 1 89 ? 0.992 0.590 -2.902 1.00 97.81 89 PRO A O 1
ATOM 718 N N . LEU A 1 90 ? 1.106 1.841 -4.762 1.00 97.44 90 LEU A N 1
ATOM 719 C CA . LEU A 1 90 ? 1.844 0.844 -5.543 1.00 97.44 90 LEU A CA 1
ATOM 720 C C . LEU A 1 90 ? 3.210 0.539 -4.909 1.00 97.44 90 LEU A C 1
ATOM 722 O O . LEU A 1 90 ? 3.564 -0.627 -4.736 1.00 97.44 90 LEU A O 1
ATOM 726 N N . THR A 1 91 ? 3.955 1.574 -4.501 1.00 97.12 91 THR A N 1
ATOM 727 C CA . THR A 1 91 ? 5.268 1.389 -3.863 1.00 97.12 91 THR A CA 1
ATOM 728 C C . THR A 1 91 ? 5.145 0.813 -2.457 1.00 97.12 91 THR A C 1
ATOM 730 O O . THR A 1 91 ? 5.999 0.036 -2.044 1.00 97.12 91 THR A O 1
ATOM 733 N N . LEU A 1 92 ? 4.068 1.119 -1.724 1.00 98.00 92 LEU A N 1
ATOM 734 C CA . LEU A 1 92 ? 3.785 0.463 -0.444 1.00 98.00 92 LEU A CA 1
ATOM 735 C C . LEU A 1 92 ? 3.579 -1.045 -0.607 1.00 98.00 92 LEU A C 1
ATOM 737 O O . LEU A 1 92 ? 4.059 -1.817 0.225 1.00 98.00 92 LEU A O 1
ATOM 741 N N . VAL A 1 93 ? 2.862 -1.465 -1.652 1.00 98.19 93 VAL A N 1
ATOM 742 C CA . VAL A 1 93 ? 2.599 -2.884 -1.913 1.00 98.19 93 VAL A CA 1
ATOM 743 C C . VAL A 1 93 ? 3.877 -3.610 -2.320 1.00 98.19 93 VAL A C 1
ATOM 745 O O . VAL A 1 93 ? 4.190 -4.651 -1.750 1.00 98.19 93 VAL A O 1
ATOM 748 N N . THR A 1 94 ? 4.667 -3.064 -3.244 1.00 97.69 94 THR A N 1
ATOM 749 C CA . THR A 1 94 ? 5.921 -3.722 -3.650 1.00 97.69 94 THR A CA 1
ATOM 750 C C . THR A 1 94 ? 6.953 -3.723 -2.525 1.00 97.69 94 THR A C 1
ATOM 752 O O . THR A 1 94 ? 7.645 -4.718 -2.319 1.00 97.69 94 THR A O 1
ATOM 755 N N . ALA A 1 95 ? 7.013 -2.665 -1.718 1.00 97.81 95 ALA A N 1
ATOM 756 C CA . ALA A 1 95 ? 7.949 -2.600 -0.606 1.00 97.81 95 ALA A CA 1
ATOM 757 C C . ALA A 1 95 ? 7.526 -3.444 0.616 1.00 97.81 95 ALA A C 1
ATOM 759 O O . ALA A 1 95 ? 8.366 -3.691 1.487 1.00 97.81 95 ALA A O 1
ATOM 760 N N . SER A 1 96 ? 6.270 -3.911 0.707 1.00 98.25 96 SER A N 1
ATOM 761 C CA . SER A 1 96 ? 5.896 -4.918 1.714 1.00 98.25 96 SER A CA 1
ATOM 762 C C . SER A 1 96 ? 6.452 -6.299 1.367 1.00 98.25 96 SER A C 1
ATOM 764 O O . SER A 1 96 ? 6.838 -7.029 2.276 1.00 98.25 96 SER A O 1
ATOM 766 N N . LEU A 1 97 ? 6.588 -6.633 0.077 1.00 97.88 97 LEU A N 1
ATOM 767 C CA . LEU A 1 97 ? 7.175 -7.902 -0.380 1.00 97.88 97 LEU A CA 1
ATOM 768 C C . LEU A 1 97 ? 8.669 -8.027 -0.064 1.00 97.88 97 LEU A C 1
ATOM 770 O O . LEU A 1 97 ? 9.144 -9.144 0.130 1.00 97.88 97 LEU A O 1
ATOM 774 N N . ASP A 1 98 ? 9.381 -6.904 0.021 1.00 96.94 98 ASP A N 1
ATOM 775 C CA . ASP A 1 98 ? 10.779 -6.852 0.464 1.00 96.94 98 ASP A CA 1
ATOM 776 C C . ASP A 1 98 ? 10.892 -6.927 1.998 1.00 96.94 98 ASP A C 1
ATOM 778 O O . ASP A 1 98 ? 11.638 -7.738 2.545 1.00 96.94 98 ASP A O 1
ATOM 782 N N . ARG A 1 99 ? 10.079 -6.143 2.722 1.00 97.38 99 ARG A N 1
ATOM 783 C CA . ARG A 1 99 ? 10.130 -6.082 4.196 1.00 97.38 99 ARG A CA 1
ATOM 784 C C . ARG A 1 99 ? 9.536 -7.299 4.901 1.00 97.38 99 ARG A C 1
ATOM 786 O O . ARG A 1 99 ? 9.992 -7.656 5.984 1.00 97.38 99 ARG A O 1
ATOM 793 N N . ARG A 1 100 ? 8.492 -7.892 4.317 1.00 97.44 100 ARG A N 1
ATOM 794 C CA . ARG A 1 100 ? 7.817 -9.128 4.747 1.00 97.44 100 ARG A CA 1
ATOM 795 C C . ARG A 1 100 ? 7.387 -9.158 6.220 1.00 97.44 100 ARG A C 1
ATOM 797 O O . ARG A 1 100 ? 7.486 -10.1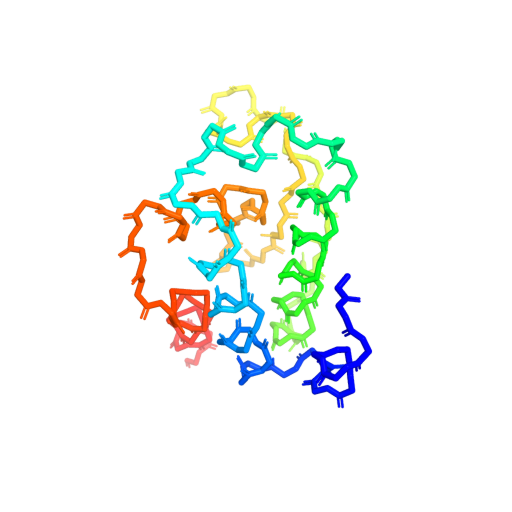98 6.867 1.00 97.44 100 ARG A O 1
ATOM 804 N N . THR A 1 101 ? 6.908 -8.041 6.766 1.00 97.81 101 THR A N 1
ATOM 805 C CA . THR A 1 101 ? 6.540 -7.970 8.193 1.00 97.81 101 THR A CA 1
ATOM 806 C C . THR A 1 101 ? 5.128 -8.489 8.477 1.00 97.81 101 THR A C 1
ATOM 808 O O . THR A 1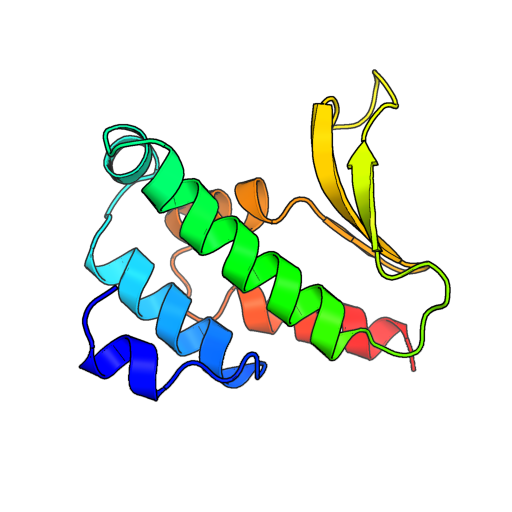 101 ? 4.853 -8.914 9.600 1.00 97.81 101 THR A O 1
ATOM 811 N N . GLY A 1 102 ? 4.227 -8.460 7.486 1.00 97.38 102 GLY A N 1
ATOM 812 C CA . GLY A 1 102 ? 2.820 -8.849 7.645 1.00 97.38 102 GLY A CA 1
ATOM 813 C C . GLY A 1 102 ? 1.968 -7.807 8.377 1.00 97.38 102 GLY A C 1
ATOM 814 O O . GLY A 1 102 ? 0.848 -8.123 8.768 1.00 97.38 102 GLY A O 1
ATOM 815 N N . HIS A 1 103 ? 2.529 -6.615 8.601 1.00 98.19 103 HIS A N 1
ATOM 816 C CA . HIS A 1 103 ? 1.900 -5.454 9.244 1.00 98.19 103 HIS A CA 1
ATOM 817 C C . HIS A 1 103 ? 2.596 -4.134 8.843 1.00 98.19 103 HIS A C 1
ATOM 819 O O . HIS A 1 103 ? 2.598 -3.140 9.576 1.00 98.19 103 HIS A O 1
ATOM 825 N N . TYR A 1 104 ? 3.281 -4.123 7.697 1.00 98.50 104 TYR A N 1
ATOM 826 C CA . TYR A 1 104 ? 4.006 -2.968 7.186 1.00 98.50 104 TYR A CA 1
ATOM 827 C C . TYR A 1 104 ? 3.055 -1.804 6.908 1.00 98.50 104 TYR A C 1
ATOM 829 O O . TYR A 1 104 ? 3.315 -0.676 7.338 1.00 98.50 104 TYR A O 1
ATOM 837 N N . TRP A 1 105 ? 1.937 -2.060 6.223 1.00 98.38 105 TRP A N 1
ATOM 838 C CA . TRP A 1 105 ? 1.023 -0.987 5.824 1.00 98.38 105 TRP A CA 1
ATOM 839 C C . TRP A 1 105 ? 0.317 -0.346 7.019 1.00 98.38 105 TRP A C 1
ATOM 841 O O . TRP A 1 105 ? 0.264 0.883 7.105 1.00 98.38 105 TRP A O 1
ATOM 851 N N . SER A 1 106 ? -0.185 -1.151 7.961 1.00 98.31 106 SER A N 1
ATOM 852 C CA . SER A 1 106 ? -0.802 -0.639 9.191 1.00 98.31 106 SER A CA 1
ATOM 853 C C . SER A 1 106 ? 0.207 0.137 10.039 1.00 98.31 106 SER A C 1
ATOM 855 O O . SER A 1 106 ? -0.120 1.208 10.551 1.00 98.31 106 SER A O 1
ATOM 857 N N . GLY A 1 107 ? 1.460 -0.328 10.109 1.00 98.06 107 GLY A N 1
ATOM 858 C CA . GLY A 1 107 ? 2.555 0.381 10.767 1.00 98.06 107 GLY A CA 1
ATOM 859 C C . GLY A 1 107 ? 2.801 1.775 10.183 1.00 98.06 107 GLY A C 1
ATOM 860 O O . GLY A 1 107 ? 2.888 2.751 10.932 1.00 98.06 107 GLY A O 1
ATOM 861 N N . ILE A 1 108 ? 2.856 1.903 8.851 1.00 97.00 108 ILE A N 1
ATOM 862 C CA . ILE A 1 108 ? 2.973 3.214 8.192 1.00 97.00 108 ILE A CA 1
ATOM 863 C C . ILE A 1 108 ? 1.755 4.089 8.506 1.00 97.00 108 ILE A C 1
ATOM 865 O O . ILE A 1 108 ? 1.929 5.237 8.915 1.00 97.00 108 ILE A O 1
ATOM 869 N N . LEU A 1 109 ? 0.539 3.559 8.359 1.00 95.88 109 LEU A N 1
ATOM 870 C CA . LEU A 1 109 ? -0.688 4.326 8.579 1.00 95.88 109 LEU A CA 1
ATOM 871 C C . LEU A 1 109 ? -0.806 4.840 10.022 1.00 95.88 109 LEU A C 1
ATOM 873 O O . LEU A 1 109 ? -1.110 6.014 10.233 1.00 95.88 109 LEU A O 1
ATOM 877 N N . ASN A 1 110 ? -0.492 4.004 11.012 1.00 96.50 110 ASN A N 1
ATOM 878 C CA . ASN A 1 110 ? -0.488 4.395 12.423 1.00 96.50 110 ASN A CA 1
ATOM 879 C C . ASN A 1 110 ? 0.540 5.499 12.710 1.00 96.50 110 ASN A C 1
ATOM 881 O O . ASN A 1 110 ? 0.230 6.460 13.413 1.00 96.50 110 ASN A O 1
ATOM 885 N N . ASN A 1 111 ? 1.734 5.416 12.114 1.00 95.00 111 ASN A N 1
ATOM 886 C CA . ASN A 1 111 ? 2.747 6.466 12.244 1.00 95.00 111 ASN A CA 1
ATOM 887 C C . ASN A 1 111 ? 2.298 7.796 11.624 1.00 95.00 111 ASN A C 1
ATOM 889 O O . ASN A 1 111 ? 2.661 8.859 12.125 1.00 95.00 111 ASN A O 1
ATOM 893 N N . VAL A 1 112 ? 1.523 7.759 10.535 1.00 92.81 112 VAL A N 1
ATOM 894 C CA . VAL A 1 112 ? 0.944 8.970 9.935 1.00 92.81 112 VAL A CA 1
ATOM 895 C C . VAL A 1 112 ? -0.132 9.556 10.845 1.00 92.81 112 VAL A C 1
ATOM 897 O O . VAL A 1 112 ? -0.097 10.752 11.120 1.00 92.81 112 VAL A O 1
ATOM 900 N N . LEU A 1 113 ? -1.048 8.728 11.352 1.00 92.50 113 LEU A N 1
ATOM 901 C CA . LEU A 1 113 ? -2.108 9.159 12.269 1.00 92.50 113 LEU A CA 1
ATOM 902 C C . LEU A 1 113 ? -1.540 9.787 13.549 1.00 92.50 113 LEU A C 1
ATOM 904 O O . LEU A 1 113 ? -2.048 10.809 14.001 1.00 92.50 113 LEU A O 1
ATOM 908 N N . ALA A 1 114 ? -0.450 9.238 14.090 1.00 92.25 114 ALA A N 1
ATOM 909 C CA . ALA A 1 114 ? 0.226 9.790 15.264 1.00 92.25 114 ALA A CA 1
ATOM 910 C C . ALA A 1 114 ? 0.827 11.190 15.029 1.00 92.25 114 ALA A C 1
ATOM 912 O O . ALA A 1 114 ? 0.986 11.942 15.980 1.00 92.25 114 ALA A O 1
ATOM 913 N N . LYS A 1 115 ? 1.148 11.557 13.779 1.00 87.00 115 LYS A N 1
ATOM 914 C CA . LYS A 1 115 ? 1.638 12.903 13.418 1.00 87.00 115 LYS A CA 1
ATOM 915 C C . LYS A 1 115 ? 0.518 13.927 13.208 1.00 87.00 115 LYS A C 1
ATOM 917 O O . LYS A 1 115 ? 0.815 15.110 13.085 1.00 87.00 115 LYS A O 1
ATOM 922 N N . GLN A 1 116 ? -0.733 13.478 13.086 1.00 78.06 116 GLN A N 1
ATOM 923 C CA . GLN A 1 116 ? -1.901 14.355 12.926 1.00 78.06 116 GLN A CA 1
ATOM 924 C C . GLN A 1 116 ? -2.489 14.823 14.268 1.00 78.06 116 GLN A C 1
ATOM 926 O O . GLN A 1 116 ? -3.367 15.685 14.260 1.00 78.06 116 GLN A O 1
ATOM 931 N N . GLN A 1 117 ? -2.043 14.234 15.383 1.00 65.62 117 GLN A N 1
ATOM 932 C CA . GLN A 1 117 ? -2.430 14.576 16.757 1.00 65.62 117 GLN A CA 1
ATOM 933 C C . GLN A 1 117 ? -1.469 15.610 17.343 1.00 65.62 117 GLN A C 1
ATOM 935 O O . GLN A 1 117 ? -1.960 16.485 18.089 1.00 65.62 117 GLN A O 1
#

Foldseek 3Di:
DDPVLVVLQDLELVNLLSVLVVLLVQDLALVRVVPDDVVVLVVQLVSLLVSLLVLPPPFPQQDWDQDCDPPDPRHRAIWGDGPQDTDGSSCQNNVCSVVVPSNSSSVVSVVSVVVVD

Sequence (117 aa):
MPPHIQSQLDFSIASLDTVEQYLLSQYQTIDAIMAEPSFILDGYAVYVGETFRKALKGNPLNQWELMLVEDNVFFDLPVIHTTYYIGCPLTLVTASLDRRTGHYWSGILNNVLAKQQ

Radius of gyration: 13.94 Å; chains: 1; bounding box: 27×35×32 Å

pLDDT: mean 93.68, std 7.1, range [65.62, 98.5]

Secondary structure (DSSP, 8-state):
--HHHHTT-SS-HHHHHHHHHHHHHH-SSHHHHHTS-HHHHHHHHHHHHHHHHHHTTT-TT-EEEE---TTSTTTTSEEEEETTEEE-HHHHHHHHHHH--S-HHHHHHHHHHHH--

Organism: NCBI:txid153493